Protein AF-A0A1G0HXG4-F1 (afdb_monomer_lite)

pLDDT: mean 81.78, std 14.45, range [53.03, 95.69]

Structure (mmCIF, N/CA/C/O backbone):
data_AF-A0A1G0HXG4-F1
#
_entry.id   AF-A0A1G0HXG4-F1
#
loop_
_atom_site.group_PDB
_atom_site.id
_atom_site.type_symbol
_atom_site.label_atom_id
_atom_site.label_alt_id
_atom_site.label_comp_id
_atom_site.label_asym_id
_atom_site.label_entity_id
_atom_site.label_seq_id
_atom_site.pdbx_PDB_ins_code
_atom_site.Cartn_x
_atom_site.Cartn_y
_atom_site.Cartn_z
_atom_site.occupancy
_atom_site.B_iso_or_equiv
_atom_site.auth_seq_id
_atom_site.auth_comp_id
_atom_site.auth_asym_id
_atom_site.auth_atom_id
_atom_site.pdbx_PDB_model_num
ATOM 1 N N . MET A 1 1 ? 0.247 -37.693 4.317 1.00 67.19 1 MET A N 1
ATOM 2 C CA . MET A 1 1 ? 0.615 -36.939 3.097 1.00 67.19 1 MET A CA 1
ATOM 3 C C . MET A 1 1 ? 0.631 -35.455 3.446 1.00 67.19 1 MET A C 1
ATOM 5 O O . MET A 1 1 ? -0.379 -34.784 3.310 1.00 67.19 1 MET A O 1
ATOM 9 N N . GLY A 1 2 ? 1.725 -34.990 4.057 1.00 53.03 2 GLY A N 1
ATOM 10 C CA . GLY A 1 2 ? 1.826 -33.648 4.640 1.00 53.03 2 GLY A CA 1
ATOM 11 C C . GLY A 1 2 ? 2.299 -32.605 3.629 1.00 53.03 2 GLY A C 1
ATOM 12 O O . GLY A 1 2 ? 3.136 -32.912 2.783 1.00 53.03 2 GLY A O 1
ATOM 13 N N . LEU A 1 3 ? 1.761 -31.391 3.756 1.00 61.44 3 LEU A N 1
ATOM 14 C CA . LEU A 1 3 ? 1.980 -30.168 2.968 1.00 61.44 3 LEU A CA 1
ATOM 15 C C . LEU A 1 3 ? 3.452 -29.691 2.918 1.00 61.44 3 LEU A C 1
ATOM 17 O O . LEU A 1 3 ? 3.788 -28.585 3.336 1.00 61.44 3 LEU A O 1
ATOM 21 N N . ARG A 1 4 ? 4.357 -30.505 2.372 1.00 66.12 4 ARG A N 1
ATOM 22 C CA . ARG A 1 4 ? 5.704 -30.087 1.961 1.00 66.12 4 ARG A CA 1
ATOM 23 C C . ARG A 1 4 ? 5.596 -29.356 0.620 1.00 66.12 4 ARG A C 1
ATOM 25 O O . ARG A 1 4 ? 5.855 -29.964 -0.411 1.00 66.12 4 ARG A O 1
ATOM 32 N N . GLY A 1 5 ? 5.150 -28.100 0.583 1.00 65.12 5 GLY A N 1
ATOM 33 C CA . GLY A 1 5 ? 5.017 -27.445 -0.728 1.00 65.12 5 GLY A CA 1
ATOM 34 C C . GLY A 1 5 ? 4.840 -25.938 -0.763 1.00 65.12 5 GLY A C 1
ATOM 35 O O . GLY A 1 5 ? 5.441 -25.290 -1.611 1.00 65.12 5 GLY A O 1
ATOM 36 N N . THR A 1 6 ? 4.092 -25.335 0.154 1.00 65.62 6 THR A N 1
ATOM 37 C CA . THR A 1 6 ? 3.873 -23.881 0.119 1.00 65.62 6 THR A CA 1
ATOM 38 C C . THR A 1 6 ? 4.792 -23.194 1.114 1.00 65.62 6 THR A C 1
ATOM 40 O O . THR A 1 6 ? 4.358 -22.558 2.070 1.00 65.62 6 THR A O 1
ATOM 43 N N . SER A 1 7 ? 6.099 -23.349 0.900 1.00 67.62 7 SER A N 1
ATOM 44 C CA . SER A 1 7 ? 7.056 -22.413 1.479 1.00 67.62 7 SER A CA 1
ATOM 45 C C . SER A 1 7 ? 6.723 -21.048 0.882 1.00 67.62 7 SER A C 1
ATOM 47 O O . SER A 1 7 ? 6.689 -20.904 -0.344 1.00 67.62 7 SER A O 1
ATOM 49 N N . PHE A 1 8 ? 6.408 -20.075 1.734 1.00 75.31 8 PHE A N 1
ATOM 50 C CA . PHE A 1 8 ? 5.969 -18.718 1.388 1.00 75.31 8 PHE A CA 1
ATOM 51 C C . PHE A 1 8 ? 6.801 -18.030 0.278 1.00 75.31 8 PHE A C 1
ATOM 53 O O . PHE A 1 8 ? 6.325 -17.089 -0.350 1.00 75.31 8 PHE A O 1
ATOM 60 N N . GLY A 1 9 ? 8.004 -18.529 -0.031 1.00 82.50 9 GLY A N 1
ATOM 61 C CA . GLY A 1 9 ? 8.833 -18.094 -1.159 1.00 82.50 9 GLY A CA 1
ATOM 62 C C . GLY A 1 9 ? 8.192 -18.219 -2.551 1.00 82.50 9 GLY A C 1
ATOM 63 O O . GLY A 1 9 ? 8.458 -17.377 -3.404 1.00 82.50 9 GLY A O 1
ATOM 64 N N . SER A 1 10 ? 7.310 -19.199 -2.791 1.00 80.44 10 SER A N 1
ATOM 65 C CA . SER A 1 10 ? 6.602 -19.314 -4.087 1.00 80.44 10 SER A CA 1
ATOM 66 C C . SER A 1 10 ? 5.658 -18.130 -4.337 1.00 80.44 10 SER A C 1
ATOM 68 O O . SER A 1 10 ? 5.637 -17.559 -5.426 1.00 80.44 10 SER A O 1
ATOM 70 N N . ILE A 1 11 ? 4.950 -17.694 -3.294 1.00 88.62 11 ILE A N 1
ATOM 71 C CA . ILE A 1 11 ? 4.087 -16.508 -3.315 1.00 88.62 11 ILE A CA 1
ATOM 72 C C . ILE A 1 11 ? 4.891 -15.221 -3.537 1.00 88.62 11 ILE A C 1
ATOM 74 O O . ILE A 1 11 ? 4.435 -14.344 -4.266 1.00 88.62 11 ILE A O 1
ATOM 78 N N . PHE A 1 12 ? 6.108 -15.126 -2.996 1.00 89.81 12 PHE A N 1
ATOM 79 C CA . PHE A 1 12 ? 6.990 -13.978 -3.225 1.00 89.81 12 PHE A CA 1
ATOM 80 C C . PHE A 1 12 ? 7.434 -13.840 -4.685 1.00 89.81 12 PHE A C 1
ATOM 82 O O . PHE A 1 12 ? 7.452 -12.727 -5.208 1.00 89.81 12 PHE A O 1
ATOM 89 N N . LEU A 1 13 ? 7.761 -14.950 -5.356 1.00 91.19 13 LEU A N 1
ATOM 90 C CA . LEU A 1 13 ? 8.161 -14.919 -6.766 1.00 91.19 13 LEU A CA 1
ATOM 91 C C . LEU A 1 13 ? 7.011 -14.434 -7.659 1.00 91.19 13 LEU A C 1
ATOM 93 O O . LEU A 1 13 ? 7.210 -13.588 -8.529 1.00 91.19 13 LEU A O 1
ATOM 97 N N . ILE A 1 14 ? 5.797 -14.923 -7.401 1.00 91.81 14 ILE A N 1
ATOM 98 C CA . ILE A 1 14 ? 4.590 -14.500 -8.122 1.00 91.81 14 ILE A CA 1
ATOM 99 C C . ILE A 1 14 ? 4.308 -13.016 -7.860 1.00 91.81 14 ILE A C 1
ATOM 101 O O . ILE A 1 14 ? 4.066 -12.259 -8.799 1.00 91.81 14 ILE A O 1
ATOM 105 N N . LEU A 1 15 ? 4.404 -12.575 -6.603 1.00 92.56 15 LEU A N 1
ATOM 106 C CA . LEU A 1 15 ? 4.222 -11.174 -6.222 1.00 92.56 15 LEU A CA 1
ATOM 107 C C . LEU A 1 15 ? 5.229 -10.252 -6.926 1.00 92.56 15 LEU A C 1
ATOM 109 O O . LEU A 1 15 ? 4.851 -9.181 -7.398 1.00 92.56 15 LEU A O 1
ATOM 113 N N . LEU A 1 16 ? 6.486 -10.683 -7.057 1.00 93.06 16 LEU A N 1
ATOM 114 C CA . LEU A 1 16 ? 7.516 -9.929 -7.769 1.00 93.06 16 LEU A CA 1
ATOM 115 C C . LEU A 1 16 ? 7.190 -9.787 -9.263 1.00 93.06 16 LEU A C 1
ATOM 117 O O . LEU A 1 16 ? 7.310 -8.693 -9.811 1.00 93.06 16 LEU A O 1
ATOM 121 N N . ILE A 1 17 ? 6.727 -10.860 -9.911 1.00 94.31 17 ILE A N 1
ATOM 122 C CA . ILE A 1 17 ? 6.315 -10.823 -11.324 1.00 94.31 17 ILE A CA 1
ATOM 123 C C . ILE A 1 17 ? 5.133 -9.868 -11.516 1.00 94.31 17 ILE A C 1
ATOM 125 O O . ILE A 1 17 ? 5.162 -9.031 -12.416 1.00 94.31 17 ILE A O 1
ATOM 129 N N . VAL A 1 18 ? 4.118 -9.936 -10.653 1.00 93.25 18 VAL A N 1
ATOM 130 C CA . VAL A 1 18 ? 2.970 -9.013 -10.693 1.00 93.25 18 VAL A CA 1
ATOM 131 C C . VAL A 1 18 ? 3.439 -7.564 -10.526 1.00 93.25 18 VAL A C 1
ATOM 133 O O . VAL A 1 18 ? 3.018 -6.686 -11.276 1.00 93.25 18 VAL A O 1
ATOM 136 N N . LEU A 1 19 ? 4.364 -7.307 -9.600 1.00 91.81 19 LEU A N 1
ATOM 137 C CA . LEU A 1 19 ? 4.909 -5.971 -9.371 1.00 91.81 19 LEU A CA 1
ATOM 138 C C . LEU A 1 19 ? 5.673 -5.425 -10.586 1.00 91.81 19 LEU A C 1
ATOM 140 O O . LEU A 1 19 ? 5.607 -4.226 -10.851 1.00 91.81 19 LEU A O 1
ATOM 144 N N . LEU A 1 20 ? 6.369 -6.288 -11.331 1.00 93.88 20 LEU A N 1
ATOM 145 C CA . LEU A 1 20 ? 7.066 -5.923 -12.567 1.00 93.88 20 LEU A CA 1
ATOM 146 C C . LEU A 1 20 ? 6.095 -5.678 -13.733 1.00 93.88 20 LEU A C 1
ATOM 148 O O . LEU A 1 20 ? 6.286 -4.719 -14.475 1.00 93.88 20 LEU A O 1
ATOM 152 N N . LEU A 1 21 ? 5.043 -6.494 -13.875 1.00 94.25 21 LEU A N 1
ATOM 153 C CA . LEU A 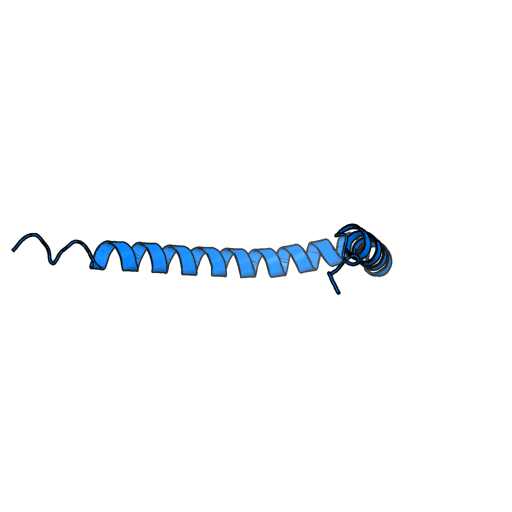1 21 ? 4.037 -6.351 -14.939 1.00 94.25 21 LEU A CA 1
ATOM 154 C C . LEU A 1 21 ? 3.182 -5.093 -14.771 1.00 94.25 21 LEU A C 1
ATOM 156 O O . LEU A 1 21 ? 2.975 -4.340 -15.721 1.00 94.25 21 LEU A O 1
ATOM 160 N N . PHE A 1 22 ? 2.675 -4.864 -13.562 1.00 92.06 22 PHE A N 1
ATOM 161 C CA . PHE A 1 22 ? 1.829 -3.708 -13.268 1.00 92.06 22 PHE A CA 1
ATOM 162 C C . PHE A 1 22 ? 2.653 -2.449 -12.966 1.00 92.06 22 PHE A C 1
ATOM 164 O O . PHE A 1 22 ? 2.163 -1.327 -13.121 1.00 92.06 22 PHE A O 1
ATOM 171 N N . GLY A 1 23 ? 3.908 -2.621 -12.548 1.00 89.69 23 GLY A N 1
ATOM 172 C CA . GLY A 1 23 ? 4.756 -1.553 -12.039 1.00 89.69 23 GLY A CA 1
ATOM 173 C C . GLY A 1 23 ? 4.357 -1.114 -10.624 1.00 89.69 23 GLY A C 1
ATOM 174 O O . GLY A 1 23 ? 3.185 -1.074 -10.243 1.00 89.69 23 GLY A O 1
ATOM 175 N N . THR A 1 24 ? 5.344 -0.684 -9.837 1.00 89.19 24 THR A N 1
ATOM 176 C CA . THR A 1 24 ? 5.135 -0.223 -8.451 1.00 89.19 24 THR A CA 1
ATOM 177 C C . THR A 1 24 ? 4.256 1.028 -8.358 1.00 89.19 24 THR A C 1
ATOM 179 O O . THR A 1 24 ? 3.532 1.194 -7.381 1.00 89.19 24 THR A O 1
ATOM 182 N N . LYS A 1 25 ? 4.267 1.898 -9.381 1.00 90.19 25 LYS A N 1
ATOM 183 C CA . LYS A 1 25 ? 3.458 3.131 -9.413 1.00 90.19 25 LYS A CA 1
ATOM 184 C C . LYS A 1 25 ? 1.953 2.852 -9.457 1.00 90.19 25 LYS A C 1
ATOM 186 O O . LYS A 1 25 ? 1.202 3.478 -8.719 1.00 90.19 25 LYS A O 1
ATOM 191 N N . ARG A 1 26 ? 1.506 1.913 -10.301 1.00 90.75 26 ARG A N 1
ATOM 192 C CA . ARG A 1 26 ? 0.082 1.540 -10.388 1.00 90.75 26 ARG A CA 1
ATOM 193 C C . ARG A 1 26 ? -0.370 0.831 -9.118 1.00 90.75 26 ARG A C 1
ATOM 195 O O . ARG A 1 26 ? -1.435 1.154 -8.600 1.00 90.75 26 ARG A O 1
ATOM 202 N N . LEU A 1 27 ? 0.464 -0.072 -8.597 1.00 92.38 27 LEU A N 1
ATOM 203 C CA . LEU A 1 27 ? 0.158 -0.799 -7.369 1.00 92.38 27 LEU A CA 1
ATOM 204 C C . LEU A 1 27 ? 0.097 0.127 -6.146 1.00 92.38 27 LEU A C 1
ATOM 206 O O . LEU A 1 27 ? -0.742 -0.082 -5.277 1.00 92.38 27 LEU A O 1
ATOM 210 N N . ARG A 1 28 ? 0.924 1.180 -6.103 1.00 91.56 28 ARG A N 1
ATOM 211 C CA . ARG A 1 28 ? 0.869 2.204 -5.055 1.00 91.56 28 ARG A CA 1
ATOM 212 C C . ARG A 1 28 ? -0.416 3.023 -5.110 1.00 91.56 28 ARG A C 1
ATOM 214 O O . ARG A 1 28 ? -1.057 3.138 -4.080 1.00 91.56 28 ARG A O 1
ATOM 221 N N . ASN A 1 29 ? -0.805 3.545 -6.274 1.00 91.88 29 ASN A N 1
ATOM 222 C CA . ASN A 1 2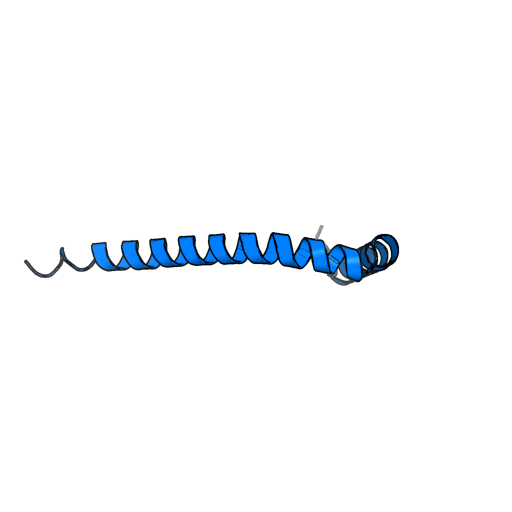9 ? -2.020 4.363 -6.381 1.00 91.88 29 ASN A CA 1
ATOM 223 C C . ASN A 1 29 ? -3.268 3.560 -5.970 1.00 91.88 29 ASN A C 1
ATOM 225 O O . ASN A 1 29 ? -4.037 4.001 -5.128 1.00 91.88 29 ASN A O 1
ATOM 229 N N . ILE A 1 30 ? -3.409 2.331 -6.486 1.00 93.94 30 ILE A N 1
ATOM 230 C CA . ILE A 1 30 ? -4.522 1.440 -6.115 1.00 93.94 30 ILE A CA 1
ATOM 231 C C . ILE A 1 30 ? -4.416 1.019 -4.640 1.00 93.94 30 ILE A C 1
ATOM 233 O O . ILE A 1 30 ? -5.420 0.913 -3.944 1.00 93.94 30 ILE A O 1
ATOM 237 N N . GLY A 1 31 ? -3.202 0.785 -4.140 1.00 92.56 31 GLY A N 1
ATOM 238 C CA . GLY A 1 31 ? -2.960 0.444 -2.740 1.00 92.56 31 GLY A CA 1
ATOM 239 C C . GLY A 1 31 ? -3.265 1.585 -1.767 1.00 92.56 31 GLY A C 1
ATOM 240 O O . GLY A 1 31 ? -3.734 1.314 -0.666 1.00 92.56 31 GLY A O 1
ATOM 241 N N . GLU A 1 32 ? -3.038 2.841 -2.153 1.00 94.25 32 GLU A N 1
ATOM 242 C CA . GLU A 1 32 ? -3.402 4.023 -1.363 1.00 94.25 32 GLU A CA 1
ATOM 243 C C . GLU A 1 32 ? -4.933 4.159 -1.274 1.00 94.25 32 GLU A C 1
ATOM 245 O O . GLU A 1 32 ? -5.453 4.315 -0.168 1.00 94.25 32 GLU A O 1
ATOM 250 N N . ASP A 1 33 ? -5.656 3.970 -2.384 1.00 94.44 33 ASP A N 1
ATOM 251 C CA . ASP A 1 33 ? -7.128 4.011 -2.418 1.00 94.44 33 ASP A CA 1
ATOM 252 C C . ASP A 1 33 ? -7.761 2.873 -1.595 1.00 94.44 33 ASP A C 1
ATOM 254 O O . ASP A 1 33 ? -8.616 3.098 -0.729 1.00 94.44 33 ASP A O 1
ATOM 258 N N . LEU A 1 34 ? -7.300 1.634 -1.805 1.00 95.25 34 LEU A N 1
ATOM 259 C CA . LEU A 1 34 ? -7.761 0.467 -1.046 1.00 95.25 34 LEU A CA 1
ATOM 260 C C . LEU A 1 34 ? -7.348 0.548 0.429 1.00 95.25 34 LEU A C 1
ATOM 262 O O . LEU A 1 34 ? -8.106 0.150 1.317 1.00 95.25 34 LEU A O 1
ATOM 266 N N . GLY A 1 35 ? -6.160 1.084 0.706 1.00 93.69 35 GLY A N 1
ATOM 267 C CA . GLY A 1 35 ? -5.648 1.281 2.056 1.00 93.69 35 GLY A CA 1
ATOM 268 C C . GLY A 1 35 ? -6.453 2.318 2.834 1.00 93.69 35 GLY A C 1
ATOM 269 O O . GLY A 1 35 ? -6.752 2.098 4.010 1.00 93.69 35 GLY A O 1
ATOM 270 N N . ALA A 1 36 ? -6.861 3.411 2.187 1.00 94.88 36 ALA A N 1
ATOM 271 C CA . ALA A 1 36 ? -7.729 4.421 2.785 1.00 94.88 36 ALA A CA 1
ATOM 272 C C . ALA A 1 36 ? -9.107 3.838 3.146 1.00 94.88 36 ALA A C 1
ATOM 274 O O . ALA A 1 36 ? -9.569 4.018 4.278 1.00 94.88 36 ALA A O 1
ATOM 275 N N . ALA A 1 37 ? -9.718 3.069 2.238 1.00 95.00 37 ALA A N 1
ATOM 276 C CA . ALA A 1 37 ? -10.996 2.400 2.487 1.00 95.00 37 ALA A CA 1
ATOM 277 C C . ALA A 1 37 ? -10.906 1.381 3.640 1.00 95.00 37 ALA A C 1
ATOM 279 O O . ALA A 1 37 ? -11.732 1.386 4.558 1.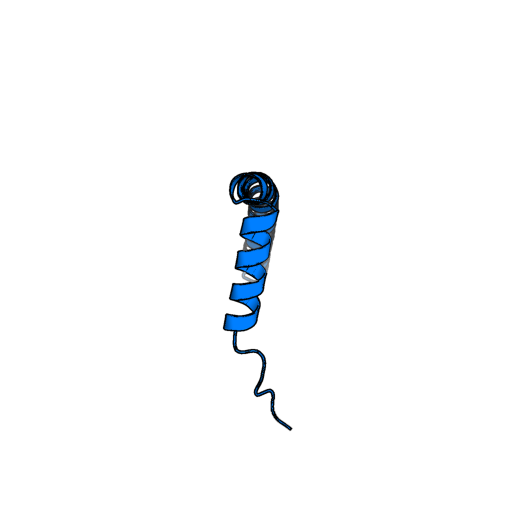00 95.00 37 ALA A O 1
ATOM 280 N N . LEU A 1 38 ? -9.859 0.549 3.649 1.00 95.69 38 LEU A N 1
ATOM 281 C CA . LEU A 1 38 ? -9.653 -0.455 4.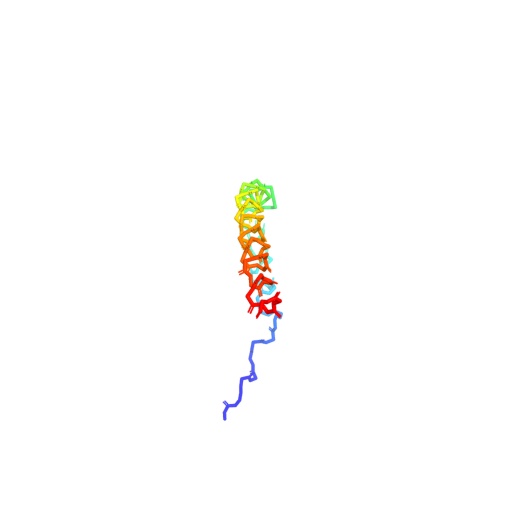694 1.00 95.69 38 LEU A CA 1
ATOM 282 C C . LEU A 1 38 ? -9.332 0.175 6.060 1.00 95.69 38 LEU A C 1
ATOM 284 O O . LEU A 1 38 ? -9.722 -0.368 7.096 1.00 95.69 38 LEU A O 1
ATOM 288 N N . LYS A 1 39 ? -8.655 1.332 6.084 1.00 94.62 39 LYS A N 1
ATOM 289 C CA . LYS A 1 39 ? -8.390 2.091 7.316 1.00 94.62 39 LYS A CA 1
ATOM 290 C C . LYS A 1 39 ? -9.690 2.565 7.967 1.00 94.62 39 LYS A C 1
ATOM 292 O O . LYS A 1 39 ? -9.848 2.364 9.170 1.00 94.62 39 LYS A O 1
ATOM 297 N N . GLY A 1 40 ? -10.614 3.130 7.185 1.00 93.69 40 GLY A N 1
ATOM 298 C CA . GLY A 1 40 ? -11.940 3.531 7.670 1.00 93.69 40 GLY A CA 1
ATOM 299 C C . GLY A 1 40 ? -12.747 2.341 8.195 1.00 93.69 40 GLY A C 1
ATOM 300 O O . GLY A 1 40 ? -13.290 2.402 9.297 1.00 93.69 40 GLY A O 1
ATOM 301 N N . PHE A 1 41 ? -12.725 1.217 7.471 1.00 94.44 41 PHE A N 1
ATOM 302 C CA . PHE A 1 41 ? -13.376 -0.022 7.908 1.00 94.44 41 PHE A CA 1
ATOM 303 C C . PHE A 1 41 ? -12.825 -0.530 9.249 1.00 94.44 41 PHE A C 1
ATOM 305 O O . PHE A 1 41 ? -13.582 -0.782 10.184 1.00 94.44 41 PHE A O 1
ATOM 312 N N . ARG A 1 42 ? -11.495 -0.622 9.388 1.00 93.50 42 ARG A N 1
ATOM 313 C CA . ARG A 1 42 ? -10.854 -1.081 10.631 1.00 93.50 42 ARG A CA 1
ATOM 314 C C . ARG A 1 42 ? -11.141 -0.156 11.815 1.00 93.50 42 ARG A C 1
ATOM 316 O O . ARG A 1 42 ? -11.207 -0.629 12.947 1.00 93.50 42 ARG A O 1
ATOM 323 N N . GLN A 1 43 ? -11.275 1.144 11.569 1.00 93.62 43 GLN A N 1
ATOM 324 C CA . GLN A 1 43 ? -11.595 2.120 12.606 1.00 93.62 43 GLN A CA 1
ATOM 325 C C . GLN A 1 43 ? -13.043 1.966 13.088 1.00 93.62 43 GLN A C 1
ATOM 327 O O . GLN A 1 43 ? -13.254 1.874 14.293 1.00 93.62 43 GLN A O 1
ATOM 332 N N . GLY A 1 44 ? -14.001 1.807 12.169 1.00 92.25 44 GLY A N 1
ATOM 333 C CA . GLY A 1 44 ? -15.405 1.568 12.519 1.00 92.25 44 GLY A CA 1
ATOM 334 C C . GLY A 1 44 ? -15.640 0.250 13.265 1.00 92.25 44 GLY A C 1
ATOM 335 O O . GLY A 1 44 ? -16.443 0.210 14.194 1.00 92.25 44 GLY A O 1
ATOM 336 N N . VAL A 1 45 ? -14.905 -0.818 12.925 1.00 92.81 45 VAL A N 1
ATOM 337 C CA . VAL A 1 45 ? -14.974 -2.086 13.681 1.00 92.81 45 VAL A CA 1
ATOM 338 C C . VAL A 1 45 ? -14.452 -1.904 15.109 1.00 92.81 45 VAL A C 1
ATOM 340 O O . VAL A 1 45 ? -15.114 -2.317 16.055 1.00 92.81 45 VAL A O 1
ATOM 343 N N . LYS A 1 46 ? -13.308 -1.231 15.289 1.00 90.19 46 LYS A N 1
ATOM 344 C CA . LYS A 1 46 ? -12.758 -0.953 16.627 1.00 90.19 46 LYS A CA 1
ATOM 345 C C . LYS A 1 46 ? -13.678 -0.084 17.482 1.00 90.19 46 LYS A C 1
ATOM 347 O O . LYS A 1 46 ? -13.734 -0.259 18.697 1.00 90.19 46 LYS A O 1
ATOM 352 N N . GLU A 1 47 ? -14.363 0.872 16.865 1.00 88.75 47 GLU A N 1
ATOM 353 C CA . GLU A 1 47 ? -15.320 1.731 17.558 1.00 88.75 47 GLU A CA 1
ATOM 354 C C . GLU A 1 47 ? -16.533 0.923 18.041 1.00 88.75 47 GLU A C 1
ATOM 356 O O . GLU A 1 47 ? -16.903 1.039 19.206 1.00 88.75 47 GLU A O 1
ATOM 361 N N . GLN A 1 48 ? -17.053 -0.002 17.222 1.00 81.94 48 GLN A N 1
ATOM 362 C CA . GLN A 1 48 ? -18.086 -0.953 17.657 1.00 81.94 48 GLN A CA 1
ATOM 363 C C . GLN A 1 48 ? -17.613 -1.861 18.800 1.00 81.94 48 GLN A C 1
ATOM 365 O O . GLN A 1 48 ? -18.318 -1.988 19.795 1.00 81.94 48 GLN A O 1
ATOM 370 N N . GLU A 1 49 ? -16.407 -2.435 18.719 1.00 81.44 49 GLU A N 1
ATOM 371 C CA . GLU A 1 49 ? -15.847 -3.262 19.806 1.00 81.44 49 GLU A CA 1
ATOM 372 C C . GLU A 1 49 ? -15.680 -2.482 21.119 1.00 81.44 49 GLU A C 1
ATOM 374 O O . GLU A 1 49 ? -15.776 -3.051 22.209 1.00 81.44 49 GLU A O 1
ATOM 379 N N . THR A 1 50 ? -15.423 -1.175 21.026 1.00 76.62 50 THR A N 1
ATOM 380 C CA . THR A 1 50 ? -15.306 -0.306 22.200 1.00 76.62 50 THR A CA 1
ATOM 381 C C . THR A 1 50 ? -16.682 -0.032 22.799 1.00 76.62 50 THR A C 1
ATOM 383 O O . THR A 1 50 ? -16.837 -0.189 24.006 1.00 76.62 50 THR A O 1
ATOM 386 N N . ILE A 1 51 ? -17.689 0.291 21.976 1.00 72.00 51 ILE A N 1
ATOM 387 C CA . ILE A 1 51 ? -19.078 0.525 22.415 1.00 72.00 51 ILE A CA 1
ATOM 388 C C . ILE A 1 51 ? -19.676 -0.747 23.045 1.00 72.00 51 ILE A C 1
ATOM 390 O O . ILE A 1 51 ? -20.261 -0.679 24.125 1.00 72.00 51 ILE A O 1
ATOM 394 N N . SER A 1 52 ? -19.433 -1.924 22.459 1.00 66.81 52 SER A N 1
ATOM 395 C CA . SER A 1 52 ? -19.887 -3.210 23.012 1.00 66.81 52 SER A CA 1
ATOM 396 C C . SER A 1 52 ? -19.225 -3.590 24.346 1.00 66.81 52 SER A C 1
ATOM 398 O O . SER A 1 52 ? -19.785 -4.389 25.091 1.00 66.81 52 SER A O 1
ATOM 400 N N . GLN A 1 53 ? -18.059 -3.028 24.686 1.00 62.50 53 GLN A N 1
ATOM 401 C CA . GLN A 1 53 ? -17.424 -3.245 25.994 1.00 62.50 53 GLN A CA 1
ATOM 402 C C . GLN A 1 53 ? -17.953 -2.325 27.100 1.00 62.50 53 GLN A C 1
ATOM 404 O O . GLN A 1 53 ? -17.807 -2.662 28.277 1.00 62.50 53 GLN A O 1
ATOM 409 N N . VAL A 1 54 ? -18.559 -1.184 26.759 1.00 60.66 54 VAL A N 1
ATOM 410 C CA . VAL A 1 54 ? -19.125 -0.262 27.760 1.00 60.66 54 VAL A CA 1
ATOM 411 C C . VAL A 1 54 ? -20.504 -0.732 28.238 1.00 60.66 54 VAL A C 1
ATOM 413 O O . VAL A 1 54 ? -20.859 -0.500 29.386 1.00 60.66 54 VAL A O 1
ATOM 416 N N . GLU A 1 55 ? -21.238 -1.478 27.409 1.00 58.06 55 GLU A N 1
ATOM 417 C CA . GLU A 1 55 ? -22.607 -1.943 27.697 1.00 58.06 55 GLU A CA 1
ATOM 418 C C . GLU A 1 55 ? -22.675 -3.238 28.542 1.00 58.06 55 GLU A C 1
ATOM 420 O O . GLU A 1 55 ? -23.752 -3.682 28.924 1.00 58.06 55 GLU A O 1
ATOM 425 N N . HIS A 1 56 ? -21.534 -3.849 28.893 1.00 54.12 56 HIS A N 1
ATOM 426 C CA . HIS A 1 56 ? -21.475 -5.079 29.709 1.00 54.12 56 HIS A CA 1
ATOM 427 C C . HIS A 1 56 ? -20.950 -4.875 31.142 1.00 54.12 56 HIS A C 1
ATOM 429 O O . HIS A 1 56 ? -20.627 -5.848 31.827 1.00 54.12 56 HIS A O 1
ATOM 435 N N . LYS A 1 57 ? -20.843 -3.621 31.604 1.00 54.81 57 LYS A N 1
ATOM 436 C CA . LYS A 1 57 ? -20.337 -3.281 32.946 1.00 54.81 57 LYS A CA 1
ATOM 437 C C . LYS A 1 57 ? -21.373 -2.731 33.935 1.00 54.81 57 LYS A C 1
ATOM 439 O O . LYS A 1 57 ? -20.993 -2.541 35.079 1.00 54.81 57 LYS A O 1
ATOM 444 N N . ASP A 1 58 ? -22.631 -2.530 33.539 1.00 55.88 58 ASP A N 1
ATOM 445 C CA . ASP A 1 58 ? -23.651 -1.899 34.405 1.00 55.88 58 ASP A CA 1
ATOM 446 C C . ASP A 1 58 ? -24.612 -2.900 35.094 1.00 55.88 58 ASP A C 1
ATOM 448 O O . ASP A 1 58 ? -25.354 -2.524 35.990 1.00 55.88 58 ASP A O 1
ATOM 452 N N . ASP A 1 59 ? -24.568 -4.197 34.748 1.00 59.44 59 ASP A N 1
ATOM 453 C CA . ASP A 1 59 ? -25.448 -5.250 35.312 1.00 59.44 59 ASP A CA 1
ATOM 454 C C . ASP A 1 59 ? -24.733 -6.157 36.342 1.00 59.44 59 ASP A C 1
ATOM 456 O O . ASP A 1 59 ? -24.959 -7.365 36.408 1.00 59.44 59 ASP A O 1
ATOM 460 N N . LYS A 1 60 ? -23.780 -5.613 37.113 1.00 59.75 60 LYS A N 1
ATOM 461 C CA . LYS A 1 60 ? -23.118 -6.345 38.219 1.00 59.75 60 LYS A CA 1
ATOM 462 C C . LYS A 1 60 ? -22.985 -5.563 39.530 1.00 59.75 60 LYS A C 1
ATOM 464 O O . LYS A 1 60 ? -22.291 -6.039 40.424 1.00 59.75 60 LYS A O 1
ATOM 469 N N . ASP A 1 61 ? -23.657 -4.422 39.666 1.00 61.12 61 ASP A N 1
ATOM 470 C CA . ASP A 1 61 ? -23.585 -3.573 40.865 1.00 61.12 61 ASP A CA 1
ATOM 471 C C . ASP A 1 61 ? -24.977 -3.110 41.367 1.00 61.12 61 ASP A C 1
ATOM 473 O O . ASP A 1 61 ? -25.104 -2.015 41.919 1.00 61.12 61 ASP A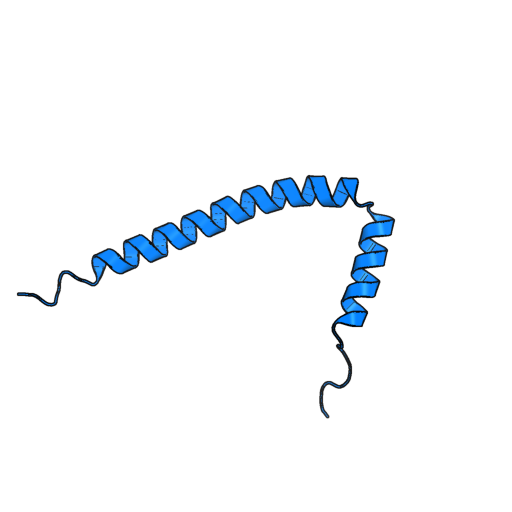 O 1
ATOM 477 N N . VAL A 1 62 ? -26.024 -3.941 41.206 1.00 55.22 62 VAL A N 1
ATOM 478 C CA . VAL A 1 62 ? -27.336 -3.777 41.880 1.00 55.22 62 VAL A CA 1
ATOM 479 C C . VAL A 1 62 ? -27.677 -5.012 42.705 1.00 55.22 62 VAL A C 1
ATOM 481 O O . VAL A 1 62 ? -27.570 -6.133 42.161 1.00 55.22 62 VAL A O 1
#

Foldseek 3Di:
DDPPDPPVVVVVVVVVVVCVVCPPVNVVVVCVVVVVVVVVVVVVVVVVVVVVVVVPPPPPPD

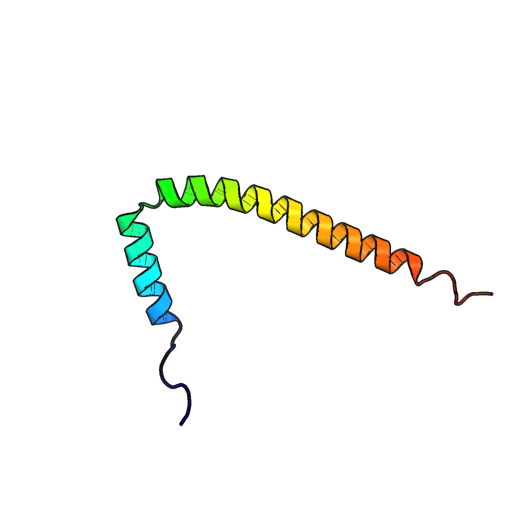Secondary structure (DSSP, 8-state):
-------THHHHHHHHHHHHHH-HHHHHHHHHHHHHHHHHHHHHHHHHHHHHHHTTSSSS--

Sequence (62 aa):
MGLRGTSFGSIFLILLIVLLLFGTKRLRNIGEDLGAALKGFRQGVKEQETISQVEHKDDKDV

Radius of gyration: 21.32 Å; chains: 1; bounding box: 36×41×57 Å